Protein AF-A0A2R7P2M0-F1 (afdb_monomer)

pLDDT: mean 92.03, std 6.6, range [70.75, 97.0]

Sequence (67 aa):
MKIQKEIIEFEKGKSFKLFAPSLKNCFFWHYHPEIELVYVEAVNGIRHVGKNISGFTDSDLLLIGSN

Solvent-accessible surface area (backbone atoms only — not comparable to full-atom values): 4654 Å² total; per-residue (Å²): 137,76,78,37,81,56,85,85,83,65,60,91,94,50,94,70,80,90,84,85,82,87,58,90,91,60,88,83,51,65,46,37,72,59,72,44,79,48,76,46,94,45,72,52,52,78,48,79,54,93,88,49,73,45,75,50,66,46,60,48,80,44,82,44,76,56,90

Radius of gyration: 13.06 Å; Cα contacts (8 Å, |Δi|>4): 85; chains: 1; bounding box: 34×20×29 Å

Nearest PDB structures (foldseek):
  6qcb-assembly1_A  TM=2.551E-01  e=4.938E+00  Homo sapiens
  4obz-assembly1_C  TM=2.580E-01  e=4.369E+00  Homo sapiens
  8iah-assembly1_3  TM=2.361E-01  e=8.064E+00  Sus scrofa

Structure (mmCIF, N/CA/C/O backbone):
data_AF-A0A2R7P2M0-F1
#
_entry.id   AF-A0A2R7P2M0-F1
#
loop_
_atom_site.group_PDB
_atom_site.id
_atom_site.type_symbol
_atom_site.label_atom_id
_atom_site.label_alt_id
_atom_site.label_comp_id
_atom_site.label_asym_id
_atom_site.label_entity_id
_atom_site.label_seq_id
_atom_site.pdbx_PDB_ins_code
_atom_site.Cartn_x
_atom_site.Cartn_y
_atom_site.Cartn_z
_atom_site.occupancy
_atom_site.B_iso_or_equiv
_atom_site.auth_seq_id
_atom_site.auth_comp_id
_atom_site.auth_asym_id
_atom_site.auth_atom_id
_atom_site.pdbx_PDB_model_num
ATOM 1 N N . MET A 1 1 ? 13.621 12.286 5.856 1.00 70.75 1 MET A N 1
ATOM 2 C CA . MET A 1 1 ? 12.259 11.901 5.426 1.00 70.75 1 MET A CA 1
ATOM 3 C C . MET A 1 1 ? 11.480 11.505 6.670 1.00 70.75 1 MET A C 1
ATOM 5 O O . MET A 1 1 ? 12.024 10.742 7.459 1.00 70.75 1 MET A O 1
ATOM 9 N N . LYS A 1 2 ? 10.301 12.082 6.921 1.00 85.44 2 LYS A N 1
ATOM 10 C CA . LYS A 1 2 ? 9.534 11.834 8.153 1.00 85.44 2 LYS A CA 1
ATOM 11 C C . LYS A 1 2 ? 8.372 10.898 7.834 1.00 85.44 2 LYS A C 1
ATOM 13 O O . LYS A 1 2 ? 7.588 11.213 6.947 1.00 85.44 2 LYS A O 1
ATOM 18 N N . ILE A 1 3 ? 8.288 9.780 8.547 1.00 91.75 3 ILE A N 1
ATOM 19 C CA . ILE A 1 3 ? 7.142 8.870 8.481 1.00 91.75 3 ILE A CA 1
ATOM 20 C C . ILE A 1 3 ?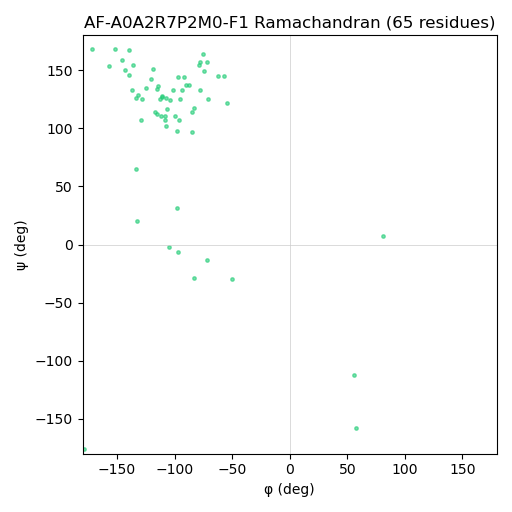 6.011 9.492 9.312 1.00 91.75 3 ILE A C 1
ATOM 22 O O . ILE A 1 3 ? 6.260 9.971 10.423 1.00 91.75 3 ILE A O 1
ATOM 26 N N . GLN A 1 4 ? 4.796 9.532 8.773 1.00 93.50 4 GLN A N 1
ATOM 27 C CA . GLN A 1 4 ? 3.648 10.186 9.405 1.00 93.50 4 GLN A CA 1
ATOM 28 C C . GLN A 1 4 ? 2.510 9.194 9.642 1.00 93.50 4 GLN A C 1
ATOM 30 O O . GLN A 1 4 ? 2.269 8.318 8.824 1.00 93.50 4 GLN A O 1
ATOM 35 N N . LYS A 1 5 ? 1.803 9.330 10.766 1.00 94.38 5 LYS A N 1
ATOM 36 C CA . LYS A 1 5 ? 0.556 8.589 10.955 1.00 94.38 5 LYS A CA 1
ATOM 37 C C . LYS A 1 5 ? -0.487 9.183 10.019 1.00 94.38 5 LYS A C 1
ATOM 39 O O . LYS A 1 5 ? -0.739 10.387 10.096 1.00 94.38 5 LYS A O 1
ATOM 44 N N . GLU A 1 6 ? -1.096 8.358 9.184 1.00 93.88 6 GLU A N 1
ATOM 45 C CA . GLU A 1 6 ? -2.286 8.755 8.441 1.00 93.88 6 GLU A CA 1
ATOM 46 C C . GLU A 1 6 ? -3.534 8.420 9.264 1.00 93.88 6 GLU A C 1
ATOM 48 O O . GLU A 1 6 ? -3.604 7.384 9.925 1.00 93.88 6 GLU A O 1
ATOM 53 N N . ILE A 1 7 ? -4.502 9.336 9.286 1.00 94.56 7 ILE A N 1
ATOM 54 C CA . ILE A 1 7 ? -5.777 9.122 9.972 1.00 94.56 7 ILE A CA 1
ATOM 55 C C . ILE A 1 7 ? -6.802 8.714 8.916 1.00 94.56 7 ILE A C 1
ATOM 57 O O . ILE A 1 7 ? -7.208 9.533 8.090 1.00 94.56 7 ILE A O 1
ATOM 61 N N . ILE A 1 8 ? -7.228 7.452 8.959 1.00 93.62 8 ILE A N 1
ATOM 62 C CA . ILE A 1 8 ? -8.249 6.918 8.060 1.00 93.62 8 ILE A CA 1
ATOM 63 C C . ILE A 1 8 ? -9.612 6.976 8.746 1.00 93.62 8 ILE A C 1
ATOM 65 O O . ILE A 1 8 ? -9.925 6.200 9.643 1.00 93.62 8 ILE A O 1
ATOM 69 N N . GLU A 1 9 ? -10.450 7.907 8.300 1.00 94.81 9 GLU A N 1
ATOM 70 C CA . GLU A 1 9 ? -11.861 7.949 8.684 1.00 94.81 9 GLU A CA 1
ATOM 71 C C . GLU A 1 9 ? -12.714 7.237 7.632 1.00 94.81 9 GLU A C 1
ATOM 73 O O . GLU A 1 9 ? -12.655 7.572 6.439 1.00 94.81 9 GLU A O 1
ATOM 78 N N . PHE A 1 10 ? -13.502 6.263 8.091 1.00 94.88 10 PHE A N 1
ATOM 79 C CA . PHE A 1 10 ? -14.484 5.541 7.290 1.00 94.88 10 PHE A CA 1
ATOM 80 C C . PHE A 1 10 ? -15.856 6.204 7.377 1.00 94.88 10 PHE A C 1
ATOM 82 O O . PHE A 1 10 ? -16.288 6.666 8.434 1.00 94.88 10 PHE A O 1
ATOM 89 N N . GLU A 1 11 ? -16.583 6.180 6.265 1.00 95.06 11 GLU A N 1
ATOM 90 C CA . GLU A 1 11 ? -17.999 6.525 6.262 1.00 95.06 11 GLU A CA 1
ATOM 91 C C . GLU A 1 11 ? -18.795 5.547 7.140 1.00 95.06 11 GLU A C 1
ATOM 93 O O . GLU A 1 11 ? -18.518 4.344 7.193 1.00 95.06 11 GLU A O 1
ATOM 98 N N . LYS A 1 12 ? -19.830 6.055 7.818 1.00 96.25 12 LYS A N 1
ATOM 99 C CA . LYS A 1 12 ? -20.669 5.249 8.713 1.00 96.25 12 LYS A CA 1
ATOM 100 C C . LYS A 1 12 ? -21.235 4.027 7.976 1.00 96.25 12 LYS A C 1
ATOM 102 O O . LYS A 1 12 ? -21.966 4.164 6.999 1.00 96.25 12 LYS A O 1
ATOM 107 N N . GLY A 1 13 ? -20.938 2.833 8.490 1.00 96.75 13 GLY A N 1
ATOM 108 C CA . GLY A 1 13 ? -21.412 1.563 7.928 1.00 96.75 13 GLY A CA 1
ATOM 109 C C . GLY A 1 13 ? -20.608 1.044 6.730 1.00 96.75 13 GLY A C 1
ATOM 110 O O . GLY A 1 13 ? -21.018 0.054 6.127 1.00 96.75 13 GLY A O 1
ATOM 111 N N . LYS A 1 14 ? -19.482 1.674 6.374 1.00 96.12 14 LYS A N 1
ATOM 112 C CA . LYS A 1 14 ? -18.542 1.150 5.375 1.00 96.12 14 LYS A CA 1
ATOM 113 C C . LYS A 1 14 ? -17.387 0.419 6.055 1.00 96.12 14 LYS A C 1
ATOM 115 O O . LYS A 1 14 ? -16.917 0.831 7.108 1.00 96.12 14 LYS A O 1
ATOM 120 N N . SER A 1 15 ? -16.924 -0.653 5.417 1.00 94.06 15 SER A N 1
ATOM 121 C CA . SER A 1 15 ? -15.772 -1.452 5.866 1.00 94.06 15 SER A CA 1
ATOM 122 C C . SER A 1 15 ? -14.508 -1.200 5.042 1.00 94.06 15 SER A C 1
ATOM 124 O O . SER A 1 15 ? -13.476 -1.799 5.314 1.00 94.06 15 SER A O 1
ATOM 126 N N . PHE A 1 16 ? -14.591 -0.349 4.016 1.00 95.12 16 PHE A N 1
ATOM 127 C CA . PHE A 1 16 ? -13.462 0.045 3.182 1.00 95.12 16 PHE A CA 1
ATOM 128 C C . PHE A 1 16 ? -13.612 1.503 2.747 1.00 95.12 16 PHE A C 1
ATOM 130 O O . PHE A 1 16 ? -14.718 2.053 2.731 1.00 95.12 16 PHE A O 1
ATOM 137 N N . LYS A 1 17 ? -12.488 2.111 2.378 1.00 95.25 17 LYS A N 1
ATOM 138 C CA . LYS A 1 17 ? -12.400 3.451 1.806 1.00 95.25 17 LYS A CA 1
ATOM 139 C C . LYS A 1 17 ? -11.658 3.341 0.482 1.00 95.25 17 LYS A C 1
ATOM 141 O O . LYS A 1 17 ? -10.650 2.648 0.406 1.00 95.25 17 LYS A O 1
ATOM 146 N N . LEU A 1 18 ? -12.172 3.995 -0.554 1.00 94.00 18 LEU A N 1
ATOM 147 C CA . LEU A 1 18 ? -11.490 4.084 -1.841 1.00 94.00 18 LEU A CA 1
ATOM 148 C C . LEU A 1 18 ? -10.668 5.371 -1.886 1.00 94.00 18 LEU A C 1
ATOM 150 O O . LEU A 1 18 ? -11.180 6.448 -1.580 1.00 94.00 18 LEU A O 1
ATOM 154 N N . PHE A 1 19 ? -9.415 5.257 -2.312 1.00 89.38 19 PHE A N 1
ATOM 155 C CA . PHE A 1 19 ? -8.525 6.387 -2.534 1.00 89.38 19 PHE A CA 1
ATOM 156 C C . PHE A 1 19 ? -7.827 6.216 -3.888 1.00 89.38 19 PHE A C 1
ATOM 158 O O . PHE A 1 19 ? -7.254 5.168 -4.158 1.00 89.38 19 PHE A O 1
ATOM 165 N N . ALA A 1 20 ? -7.920 7.225 -4.761 1.00 89.81 20 ALA A N 1
ATOM 166 C CA . ALA A 1 20 ? -7.371 7.186 -6.122 1.00 89.81 20 ALA A CA 1
ATOM 167 C C . ALA A 1 20 ? -6.592 8.476 -6.450 1.00 89.81 20 ALA A C 1
ATOM 169 O O . ALA A 1 20 ? -7.030 9.284 -7.275 1.00 89.81 20 ALA A O 1
ATOM 170 N N . PRO A 1 21 ? -5.470 8.742 -5.759 1.00 85.38 21 PRO A N 1
ATOM 171 C CA . PRO A 1 21 ? -4.676 9.941 -5.987 1.00 85.38 21 PRO A CA 1
ATOM 172 C C . PRO A 1 21 ? -3.788 9.807 -7.234 1.00 85.38 21 PRO A C 1
ATOM 174 O O . PRO A 1 21 ? -3.330 8.725 -7.589 1.00 85.38 21 PRO A O 1
ATOM 177 N N . SER A 1 22 ? -3.434 10.939 -7.845 1.00 81.81 22 SER A N 1
ATOM 178 C CA . SER A 1 22 ? -2.330 11.007 -8.812 1.00 81.81 22 SER A CA 1
ATOM 179 C C . SER A 1 22 ? -1.068 11.520 -8.112 1.00 81.81 22 SER A C 1
ATOM 181 O O . SER A 1 22 ? -0.878 12.729 -7.975 1.00 81.81 22 SER A O 1
ATOM 183 N N . LEU A 1 23 ? -0.181 10.613 -7.695 1.00 75.94 23 LEU A N 1
ATOM 184 C CA . LEU A 1 23 ? 1.023 10.926 -6.905 1.00 75.94 23 LEU A CA 1
ATOM 185 C C . LEU A 1 23 ? 2.314 11.047 -7.734 1.00 75.94 23 LEU A C 1
ATOM 187 O O . LEU A 1 23 ? 3.398 10.773 -7.232 1.00 75.94 23 LEU A O 1
ATOM 191 N N . LYS A 1 24 ? 2.229 11.497 -8.994 1.00 71.69 24 LYS A N 1
ATOM 192 C CA . LYS A 1 24 ? 3.368 11.502 -9.940 1.00 71.69 24 LYS A CA 1
ATOM 193 C C . LYS A 1 24 ? 4.664 12.136 -9.404 1.00 71.69 24 LYS A C 1
ATOM 195 O O . LYS A 1 24 ? 5.732 11.706 -9.810 1.00 71.69 24 LYS A O 1
ATOM 200 N N . ASN A 1 25 ? 4.576 13.114 -8.495 1.00 71.88 25 ASN A N 1
ATOM 201 C CA . ASN A 1 25 ? 5.731 13.851 -7.962 1.00 71.88 25 ASN A CA 1
ATOM 202 C C . ASN A 1 25 ? 5.736 13.982 -6.424 1.00 71.88 25 ASN A C 1
ATOM 204 O O . ASN A 1 25 ? 6.375 14.891 -5.894 1.00 71.88 25 ASN A O 1
ATOM 208 N N . CYS A 1 26 ? 5.002 13.139 -5.691 1.00 74.38 26 CYS A N 1
ATOM 209 C CA . CYS A 1 26 ? 4.920 13.243 -4.231 1.00 74.38 26 CYS A CA 1
ATOM 210 C C . CYS A 1 26 ? 5.153 11.887 -3.563 1.00 74.38 26 CYS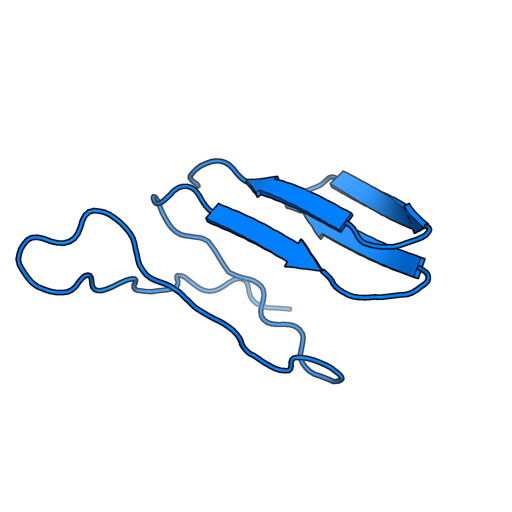 A C 1
ATOM 212 O O . CYS A 1 26 ? 4.478 10.913 -3.880 1.00 74.38 26 CYS A O 1
ATOM 214 N N . PHE A 1 27 ? 6.076 11.851 -2.599 1.00 75.56 27 PHE A N 1
ATOM 215 C CA . PHE A 1 27 ? 6.307 10.692 -1.740 1.00 75.56 27 PHE A CA 1
ATOM 216 C C . PHE A 1 27 ? 5.803 10.998 -0.329 1.00 75.56 27 PHE A C 1
ATOM 218 O O . PHE A 1 27 ? 6.428 11.762 0.411 1.00 75.56 27 PHE A O 1
ATOM 225 N N . PHE A 1 28 ? 4.685 10.385 0.055 1.00 84.56 28 PHE A N 1
ATOM 226 C CA . PHE A 1 28 ? 4.125 10.478 1.400 1.00 84.56 28 PHE A CA 1
ATOM 227 C C . PHE A 1 28 ? 4.343 9.158 2.139 1.00 84.56 28 PHE A C 1
ATOM 229 O O . PHE A 1 28 ? 3.648 8.178 1.899 1.00 84.56 28 PHE A O 1
ATOM 236 N N . TRP A 1 29 ? 5.335 9.123 3.027 1.00 90.44 29 TRP A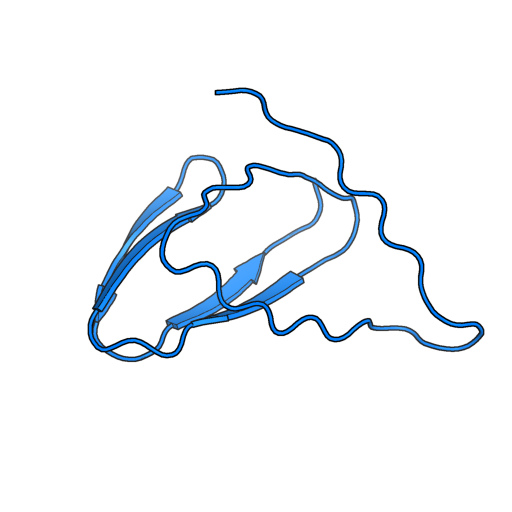 N 1
ATOM 237 C CA . TRP A 1 29 ? 5.606 7.943 3.844 1.00 90.44 29 TRP A CA 1
ATOM 238 C C . TRP A 1 29 ? 4.708 7.931 5.064 1.00 90.44 29 TRP A C 1
ATOM 240 O O . TRP A 1 29 ? 4.806 8.821 5.916 1.00 90.44 29 TRP A O 1
ATOM 250 N N . HIS A 1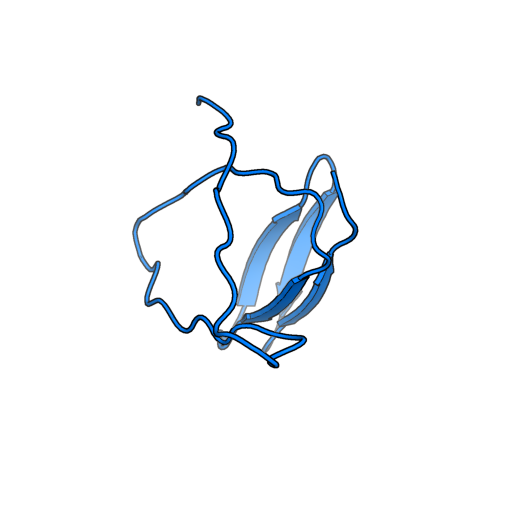 30 ? 3.870 6.909 5.149 1.00 93.25 30 HIS A N 1
ATOM 251 C CA . HIS A 1 30 ? 2.854 6.817 6.174 1.00 93.25 30 HIS A CA 1
ATOM 252 C C . HIS A 1 30 ? 2.692 5.407 6.729 1.00 93.25 30 HIS A C 1
ATOM 254 O O . HIS A 1 30 ? 3.264 4.445 6.216 1.00 93.25 30 HIS A O 1
ATOM 260 N N . TYR A 1 31 ? 1.971 5.333 7.842 1.00 95.62 31 TYR A N 1
ATOM 261 C CA . TYR A 1 31 ? 1.525 4.097 8.467 1.00 95.62 31 TYR A CA 1
ATOM 262 C C . TYR A 1 31 ? 0.129 4.296 9.054 1.00 95.62 31 TYR A C 1
ATOM 264 O O . TYR A 1 31 ? -0.223 5.404 9.482 1.00 95.62 31 TYR A O 1
ATOM 272 N N . HIS A 1 32 ? -0.632 3.207 9.089 1.00 96.00 32 HIS A N 1
ATOM 273 C CA . HIS A 1 32 ? -1.966 3.133 9.663 1.00 96.00 32 HIS A CA 1
ATOM 274 C C . HIS A 1 32 ? -2.299 1.669 10.037 1.00 96.00 32 HIS A C 1
ATOM 276 O O . HIS A 1 32 ? -1.746 0.740 9.434 1.00 96.00 32 HIS A O 1
ATOM 282 N N . PRO A 1 33 ? -3.190 1.438 11.018 1.00 96.69 33 PRO A N 1
ATOM 283 C CA . PRO A 1 33 ? -3.562 0.091 11.454 1.00 96.69 33 PRO A CA 1
ATOM 284 C C . PRO A 1 33 ? -4.431 -0.669 10.437 1.00 96.69 33 PRO A C 1
ATOM 286 O O . PRO A 1 33 ? -4.609 -1.878 10.573 1.00 96.69 33 PRO A O 1
ATOM 289 N N . GLU A 1 34 ? -4.991 0.005 9.432 1.00 96.94 34 GLU A N 1
ATOM 290 C CA . GLU A 1 34 ? -5.779 -0.617 8.367 1.00 96.94 34 GLU A CA 1
ATOM 291 C C . GLU A 1 34 ? -4.905 -1.423 7.386 1.00 96.94 34 GLU A C 1
ATOM 293 O O . GLU A 1 34 ? -3.713 -1.168 7.231 1.00 96.94 34 GLU A O 1
ATOM 298 N N . ILE A 1 35 ? -5.517 -2.389 6.694 1.00 96.56 35 ILE A N 1
ATOM 299 C CA . ILE A 1 35 ? -4.913 -3.114 5.565 1.00 96.56 35 ILE A CA 1
ATOM 300 C C . ILE A 1 35 ? -5.194 -2.331 4.279 1.00 96.56 35 ILE A C 1
ATOM 302 O O . ILE A 1 35 ? -6.327 -1.893 4.067 1.00 96.56 35 ILE A O 1
ATOM 306 N N . GLU A 1 36 ? -4.199 -2.207 3.402 1.00 96.00 36 GLU A N 1
ATOM 307 C CA . GLU A 1 36 ? -4.320 -1.471 2.139 1.00 96.00 36 GLU A CA 1
ATOM 308 C C . GLU A 1 36 ? -4.178 -2.401 0.926 1.00 96.00 36 GLU A C 1
ATOM 310 O O . GLU A 1 36 ? -3.269 -3.233 0.866 1.00 96.00 36 GLU A O 1
ATOM 315 N N . LEU A 1 37 ? -5.073 -2.251 -0.055 1.00 97.00 37 LEU A N 1
ATOM 316 C CA . LEU A 1 37 ? -4.965 -2.877 -1.374 1.00 97.00 37 LEU A CA 1
ATOM 317 C C . LEU A 1 37 ? -4.632 -1.788 -2.397 1.00 97.00 37 LEU A C 1
ATOM 319 O O . LEU A 1 37 ? -5.476 -0.942 -2.691 1.00 97.00 37 LEU A O 1
ATOM 323 N N . VAL A 1 38 ? -3.416 -1.821 -2.939 1.00 95.06 38 VAL A N 1
ATOM 324 C CA . VAL A 1 3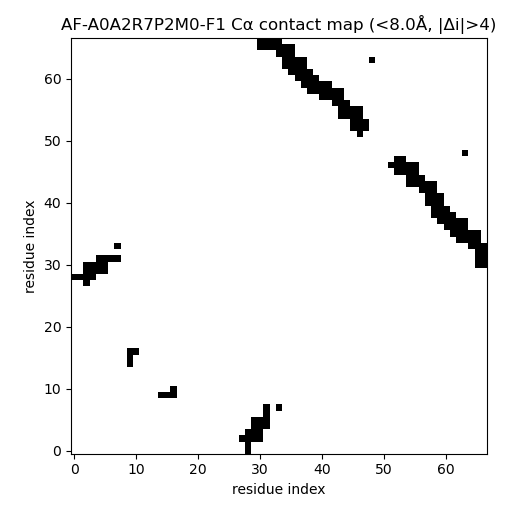8 ? -2.902 -0.792 -3.853 1.00 95.06 38 VAL A CA 1
ATOM 325 C C . VAL A 1 38 ? -2.758 -1.367 -5.252 1.00 95.06 38 VAL A C 1
ATOM 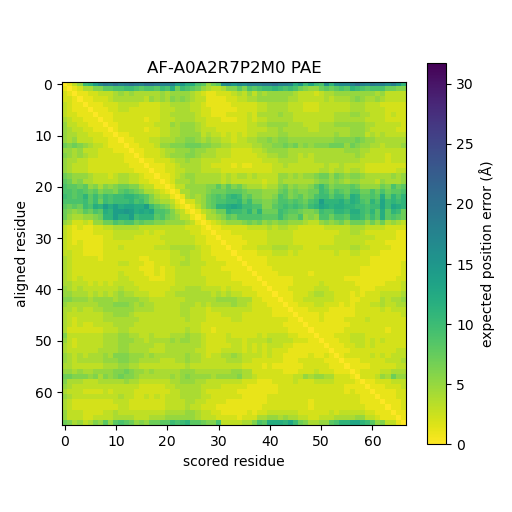327 O O . VAL A 1 38 ? -2.101 -2.390 -5.444 1.00 95.06 38 VAL A O 1
ATOM 330 N N . TYR A 1 39 ? -3.343 -0.678 -6.229 1.00 95.38 39 TYR A N 1
ATOM 331 C CA . TYR A 1 39 ? -3.116 -0.924 -7.648 1.00 95.38 39 TYR A CA 1
ATOM 332 C C . TYR A 1 39 ? -2.345 0.247 -8.253 1.00 95.38 39 TYR A C 1
ATOM 334 O O . TYR A 1 39 ? -2.760 1.401 -8.126 1.00 95.38 39 TYR A O 1
ATOM 342 N N . VAL A 1 40 ? -1.230 -0.050 -8.914 1.00 93.81 40 VAL A N 1
ATOM 343 C CA . VAL A 1 40 ? -0.398 0.941 -9.597 1.00 93.81 40 VAL A CA 1
ATOM 344 C C . VA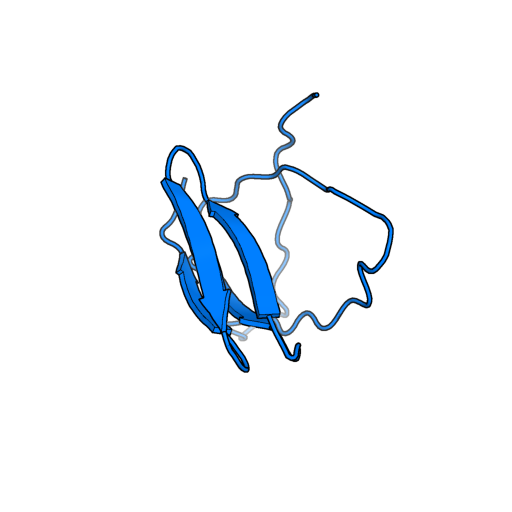L A 1 40 ? -0.488 0.709 -11.097 1.00 93.81 40 VAL A C 1
ATOM 346 O O . VAL A 1 40 ? 0.045 -0.268 -11.619 1.00 93.81 40 VAL A O 1
ATOM 349 N N . GLU A 1 41 ? -1.130 1.642 -11.795 1.00 93.44 41 GLU A N 1
ATOM 350 C CA . GLU A 1 41 ? -1.175 1.662 -13.255 1.00 93.44 41 GLU A CA 1
ATOM 351 C C . GLU A 1 41 ? 0.080 2.356 -13.808 1.00 93.44 41 GLU A C 1
ATOM 353 O O . GLU A 1 41 ? 0.174 3.585 -13.867 1.00 93.44 41 GLU A O 1
ATOM 358 N N . ALA A 1 42 ? 1.077 1.558 -14.186 1.00 92.19 42 ALA A N 1
ATOM 359 C CA . ALA A 1 42 ? 2.309 2.018 -14.818 1.00 92.19 42 ALA A CA 1
ATOM 360 C C . ALA A 1 42 ? 2.886 0.923 -15.730 1.00 92.19 42 ALA A C 1
ATOM 362 O O . ALA A 1 42 ? 2.442 -0.218 -15.701 1.00 92.19 42 ALA A O 1
ATOM 363 N N . VAL A 1 43 ? 3.876 1.275 -16.558 1.00 95.56 43 VAL A N 1
ATOM 364 C CA . VAL A 1 43 ? 4.596 0.304 -17.411 1.00 95.56 43 VAL A CA 1
ATOM 365 C C . VAL A 1 43 ? 5.717 -0.399 -16.633 1.00 95.56 43 VAL A C 1
ATOM 367 O O . VAL A 1 43 ? 6.116 -1.508 -16.968 1.00 95.56 43 VAL A O 1
ATOM 370 N N . ASN A 1 44 ? 6.286 0.273 -15.633 1.00 95.31 44 ASN A N 1
ATOM 371 C CA . ASN A 1 44 ? 7.271 -0.245 -14.683 1.00 95.31 44 ASN A CA 1
ATOM 372 C C . ASN A 1 44 ? 7.498 0.794 -13.576 1.00 95.31 44 ASN A C 1
ATOM 374 O O . ASN A 1 44 ? 7.095 1.955 -13.708 1.00 95.31 44 ASN A O 1
ATOM 378 N N . GLY A 1 45 ? 8.180 0.392 -12.507 1.00 93.12 45 GLY A N 1
ATOM 379 C CA . GLY A 1 45 ? 8.588 1.305 -11.448 1.00 93.12 45 GLY A CA 1
ATOM 380 C C . GLY A 1 45 ? 9.382 0.630 -10.337 1.00 93.12 45 GLY A C 1
ATOM 381 O O . GLY A 1 45 ? 9.701 -0.558 -10.395 1.00 93.12 45 GLY A O 1
ATOM 382 N N . ILE A 1 46 ? 9.703 1.416 -9.309 1.00 93.31 46 ILE A N 1
ATOM 383 C CA . ILE A 1 46 ? 10.301 0.935 -8.063 1.00 93.31 46 ILE A CA 1
ATOM 384 C C . ILE A 1 46 ? 9.271 1.132 -6.959 1.00 93.31 46 ILE A C 1
ATOM 386 O O . ILE A 1 46 ? 8.780 2.239 -6.736 1.00 93.31 46 ILE A O 1
ATOM 390 N N . ARG A 1 47 ? 8.966 0.049 -6.258 1.00 92.88 47 ARG A N 1
ATOM 391 C CA . ARG A 1 47 ? 8.058 0.025 -5.124 1.00 92.88 47 ARG A CA 1
ATOM 392 C C . ARG A 1 47 ? 8.846 0.002 -3.824 1.00 92.88 47 ARG A C 1
ATOM 394 O O . ARG A 1 47 ? 9.740 -0.827 -3.648 1.00 92.88 47 ARG A O 1
ATOM 401 N N . HIS A 1 48 ? 8.445 0.854 -2.886 1.00 93.25 48 HIS A N 1
ATOM 402 C CA . HIS A 1 48 ? 8.958 0.866 -1.521 1.00 93.25 48 HIS A CA 1
ATOM 403 C C . HIS A 1 48 ? 7.829 0.552 -0.530 1.00 93.25 48 HIS A C 1
ATOM 405 O O . HIS A 1 48 ? 6.910 1.352 -0.380 1.00 93.25 48 HIS A O 1
ATOM 411 N N . VAL A 1 49 ? 7.908 -0.587 0.164 1.00 93.69 49 VAL A N 1
ATOM 412 C CA . VAL A 1 49 ? 6.975 -0.959 1.245 1.00 93.69 49 VAL A CA 1
ATOM 413 C C . VAL A 1 49 ? 7.783 -1.367 2.471 1.00 93.69 49 VAL A C 1
ATOM 415 O O . VAL A 1 49 ? 8.418 -2.424 2.499 1.00 93.69 49 VAL A O 1
ATOM 418 N N . GLY A 1 50 ? 7.794 -0.510 3.494 1.00 91.19 50 GLY A N 1
ATOM 419 C CA . GLY A 1 50 ? 8.629 -0.705 4.679 1.00 91.19 50 GLY A CA 1
ATOM 420 C C . GLY A 1 50 ? 10.106 -0.865 4.304 1.00 91.19 50 GLY A C 1
ATOM 421 O O . GLY A 1 50 ? 10.738 0.075 3.829 1.00 91.19 50 GLY A O 1
ATOM 422 N N . LYS A 1 51 ? 10.658 -2.068 4.518 1.00 92.44 51 LYS A N 1
ATOM 423 C CA . LYS A 1 51 ? 12.043 -2.423 4.150 1.00 92.44 51 LYS A CA 1
ATOM 424 C C . LYS A 1 51 ? 12.162 -3.157 2.807 1.00 92.44 51 LYS A C 1
ATOM 426 O O . LYS A 1 51 ? 13.278 -3.417 2.370 1.00 92.44 51 LYS A O 1
ATOM 431 N N . ASN A 1 52 ? 11.049 -3.523 2.169 1.00 94.19 52 ASN A N 1
ATOM 432 C CA . ASN A 1 52 ? 11.061 -4.166 0.860 1.00 94.19 52 ASN A CA 1
ATOM 433 C C . ASN A 1 52 ? 11.143 -3.091 -0.233 1.00 94.19 52 ASN A C 1
ATOM 435 O O . ASN A 1 52 ? 10.223 -2.290 -0.400 1.00 94.19 52 ASN A O 1
ATOM 439 N N . ILE A 1 53 ? 12.259 -3.088 -0.958 1.00 95.19 53 ILE A N 1
ATOM 440 C CA . ILE A 1 53 ? 12.491 -2.248 -2.131 1.00 95.19 53 ILE A CA 1
ATOM 441 C C . ILE A 1 53 ? 12.626 -3.199 -3.311 1.00 95.19 53 ILE A C 1
ATOM 443 O O . ILE A 1 53 ? 13.579 -3.975 -3.367 1.00 95.19 53 ILE A O 1
ATO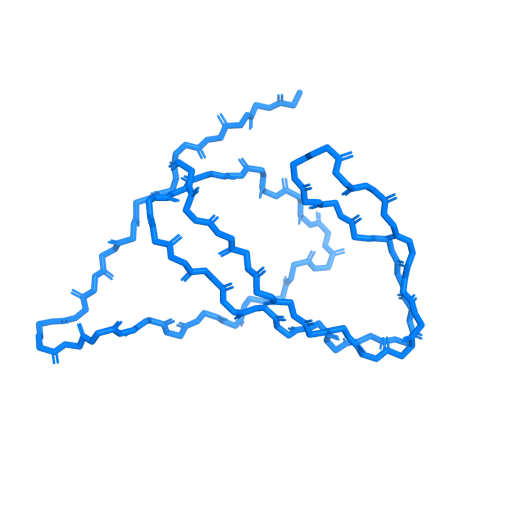M 447 N N . SER A 1 54 ? 11.658 -3.163 -4.221 1.00 95.62 54 SER A N 1
ATOM 448 C CA . SER A 1 54 ? 11.614 -4.059 -5.378 1.00 95.62 54 SER A CA 1
ATOM 449 C C . SER A 1 54 ? 11.159 -3.305 -6.619 1.00 95.62 54 SER A C 1
ATOM 451 O O . SER A 1 54 ? 10.326 -2.405 -6.532 1.00 95.62 54 SER A O 1
ATOM 453 N N . GLY A 1 55 ? 11.692 -3.683 -7.778 1.00 96.56 55 GLY A N 1
ATOM 454 C CA . GLY A 1 55 ? 11.148 -3.246 -9.060 1.00 96.56 55 GLY A CA 1
ATOM 455 C C . GLY A 1 55 ? 9.891 -4.031 -9.434 1.00 96.56 55 GLY A C 1
ATOM 456 O O . GLY A 1 55 ? 9.701 -5.158 -8.972 1.00 96.56 55 GLY A O 1
ATOM 457 N N . PHE A 1 56 ? 9.064 -3.448 -10.293 1.00 95.75 56 PHE A N 1
ATOM 458 C CA . PHE A 1 56 ? 7.970 -4.138 -10.972 1.00 95.75 56 PHE A CA 1
ATOM 459 C C . PHE A 1 56 ? 7.936 -3.745 -12.456 1.00 95.75 56 PHE A C 1
ATOM 461 O O . PHE A 1 56 ? 8.408 -2.671 -12.840 1.00 95.75 56 PHE A O 1
ATOM 468 N N . THR A 1 57 ? 7.388 -4.631 -13.280 1.00 96.81 57 THR A N 1
ATOM 469 C CA . THR A 1 57 ? 7.089 -4.417 -14.702 1.00 96.81 57 THR A CA 1
ATOM 470 C C . THR A 1 57 ? 5.588 -4.562 -14.900 1.00 96.81 57 THR A C 1
ATOM 472 O O . THR A 1 57 ? 4.962 -5.319 -14.160 1.00 96.81 57 THR A O 1
ATOM 475 N N . ASP A 1 58 ? 5.030 -3.867 -15.888 1.00 96.00 58 ASP A N 1
ATOM 476 C CA . ASP A 1 58 ? 3.585 -3.711 -16.074 1.00 96.00 58 ASP A CA 1
ATOM 477 C C . ASP A 1 58 ? 2.912 -3.086 -14.836 1.00 96.00 58 ASP A C 1
ATOM 479 O O . ASP A 1 58 ? 3.554 -2.364 -14.068 1.00 96.00 58 ASP A O 1
ATOM 483 N N . SER A 1 59 ? 1.606 -3.301 -14.669 1.00 94.69 59 SER A N 1
ATOM 484 C CA . SER A 1 59 ? 0.874 -2.823 -13.493 1.00 94.69 59 SER A CA 1
ATOM 485 C C . SER A 1 59 ? 1.186 -3.669 -12.258 1.00 94.69 59 SER A C 1
ATOM 487 O O . SER A 1 59 ? 1.434 -4.869 -12.361 1.00 94.69 59 SER A O 1
ATOM 489 N N . ASP A 1 60 ? 1.132 -3.049 -11.081 1.00 95.56 60 ASP A N 1
ATOM 490 C CA . ASP A 1 60 ? 1.456 -3.693 -9.801 1.00 95.56 60 ASP A CA 1
ATOM 491 C C . ASP A 1 60 ? 0.206 -3.783 -8.916 1.00 95.56 60 ASP A C 1
ATOM 493 O O . ASP A 1 60 ? -0.555 -2.817 -8.819 1.00 95.56 60 ASP A O 1
ATOM 497 N N . LEU A 1 61 ? -0.011 -4.928 -8.264 1.00 96.31 61 LEU A N 1
ATOM 498 C CA . LEU A 1 61 ? -1.124 -5.145 -7.333 1.00 96.31 61 LEU A CA 1
ATOM 499 C C . LEU A 1 61 ? -0.597 -5.697 -6.011 1.00 96.31 61 LEU A C 1
ATOM 501 O O . LEU A 1 61 ? 0.086 -6.721 -5.968 1.00 96.31 61 LEU A O 1
ATOM 505 N N . LEU A 1 62 ? -0.934 -5.010 -4.925 1.00 95.38 62 LEU A N 1
ATOM 506 C CA . LEU A 1 62 ? -0.257 -5.149 -3.643 1.00 95.38 62 LEU A CA 1
ATOM 507 C C . LEU A 1 62 ? -1.244 -5.202 -2.493 1.00 95.38 62 LEU A C 1
ATOM 509 O O . LEU A 1 62 ? -2.099 -4.331 -2.384 1.00 95.38 62 LEU A O 1
ATOM 513 N N . LEU A 1 63 ? -1.051 -6.159 -1.587 1.00 97.00 63 LEU A N 1
ATOM 514 C CA . LEU A 1 63 ? -1.706 -6.166 -0.284 1.00 97.00 63 LEU A CA 1
ATOM 515 C C . LEU A 1 63 ? -0.683 -5.796 0.792 1.00 97.00 63 LEU A C 1
ATOM 517 O O . LEU A 1 63 ? 0.297 -6.518 0.998 1.00 97.00 63 LEU A O 1
ATOM 521 N N . ILE A 1 64 ? -0.906 -4.675 1.467 1.00 96.50 64 ILE A N 1
ATOM 522 C CA . ILE A 1 64 ? -0.029 -4.137 2.507 1.00 96.50 64 ILE A CA 1
ATOM 523 C C . ILE A 1 64 ? -0.704 -4.347 3.862 1.00 96.50 64 ILE A C 1
ATOM 525 O O . ILE A 1 64 ? -1.859 -3.976 4.064 1.00 96.50 64 ILE A O 1
ATOM 529 N N . GLY A 1 65 ? 0.014 -4.983 4.789 1.00 96.12 65 GLY A N 1
ATOM 530 C CA . GLY A 1 65 ? -0.481 -5.246 6.139 1.00 96.12 65 GLY A CA 1
ATOM 531 C C . GLY A 1 65 ? -0.491 -4.007 7.041 1.00 96.12 65 GLY A C 1
ATOM 532 O O . GLY A 1 65 ? 0.199 -3.022 6.784 1.00 96.12 65 GLY A O 1
ATOM 533 N N . SER A 1 66 ? -1.236 -4.116 8.1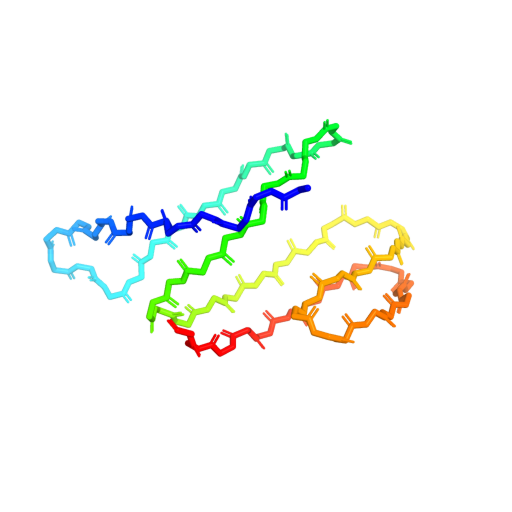40 1.00 94.56 66 SER A N 1
ATOM 534 C CA . SER A 1 66 ? -1.321 -3.118 9.213 1.00 94.56 66 SER A CA 1
ATOM 535 C C . SER A 1 66 ? 0.043 -2.793 9.834 1.00 94.56 66 SER A C 1
ATOM 537 O O . SER A 1 66 ? 0.855 -3.708 10.020 1.00 94.56 66 SER A O 1
ATOM 539 N N . ASN A 1 67 ? 0.255 -1.536 10.241 1.00 90.19 67 ASN A N 1
ATOM 540 C CA . ASN A 1 67 ? 1.416 -1.093 11.033 1.00 90.19 67 ASN A CA 1
ATOM 541 C C . ASN A 1 67 ? 1.017 -0.302 12.283 1.00 90.19 67 ASN A C 1
ATOM 543 O O . ASN A 1 67 ? 0.052 0.493 12.212 1.00 90.19 67 ASN A O 1
#

Foldseek 3Di:
DDEEEDDDDDDPPDPDDDDDDDQVPDDHHYAAQDKDWDKAQDQKDWDDAPPDTDIDGGIDIDIHHHD

Secondary structure (DSSP, 8-state):
---EE---PPPTT-S--------TT----EE-SS-EEEEE-SSEEEEEETTEEEEEES-EEEEE---

Mean predicted aligned error: 3.61 Å